Protein AF-A0A935WI05-F1 (afdb_monomer_lite)

Sequence (159 aa):
MKTEGPSHAEMAPAPEIGWYLLGGMGLVFALVAGADLALTWYPAGFGNREWEFGTVSAVFDGLPLFAMGLALSFGAAVARGKIGLLKFWSIVLVLVAVVLLGLLGLYARTIPVALASTTDALVKVGLQKAIAKALLQGVGYTAAFLWTGILGWKHAKSA

Structure (mmCIF, N/CA/C/O backbone):
data_AF-A0A935WI05-F1
#
_entry.id   AF-A0A935WI05-F1
#
loop_
_atom_site.group_PDB
_atom_site.id
_atom_site.type_symbol
_atom_site.label_atom_id
_atom_site.label_alt_id
_atom_site.label_comp_id
_atom_site.label_asym_id
_atom_site.label_entity_id
_atom_site.label_seq_id
_atom_site.pdbx_PDB_ins_code
_atom_site.Cartn_x
_atom_site.Cartn_y
_atom_site.Cartn_z
_atom_site.occupancy
_atom_site.B_iso_or_equiv
_atom_site.auth_seq_id
_atom_site.auth_comp_id
_atom_site.auth_asym_id
_atom_site.auth_atom_id
_atom_site.pdbx_PDB_model_num
ATOM 1 N N . MET A 1 1 ? -62.194 17.386 4.725 1.00 49.22 1 MET A N 1
ATOM 2 C CA . MET A 1 1 ? -61.478 16.398 5.558 1.00 49.22 1 MET A CA 1
ATOM 3 C C . MET A 1 1 ? -60.263 15.947 4.752 1.00 49.22 1 MET A C 1
ATOM 5 O O . MET A 1 1 ? -60.442 15.241 3.771 1.00 49.22 1 MET A O 1
ATOM 9 N N . LYS A 1 2 ? -59.068 16.489 5.026 1.00 51.56 2 LYS A N 1
ATOM 10 C CA . LYS A 1 2 ? -57.831 16.073 4.342 1.00 51.56 2 LYS A CA 1
ATOM 11 C C . LYS A 1 2 ? -57.310 14.840 5.075 1.00 51.56 2 LYS A C 1
ATOM 13 O O . LYS A 1 2 ? -56.957 14.942 6.241 1.00 51.56 2 LYS A O 1
ATOM 18 N N . THR A 1 3 ? -57.335 13.692 4.414 1.00 57.59 3 THR A N 1
ATOM 19 C CA . THR A 1 3 ? -56.689 12.468 4.886 1.00 57.59 3 THR A CA 1
ATOM 20 C C . THR A 1 3 ? -55.187 12.642 4.707 1.00 57.59 3 THR A C 1
ATOM 22 O O . THR A 1 3 ? -54.709 12.725 3.574 1.00 57.59 3 THR A O 1
ATOM 25 N N . GLU A 1 4 ? -54.460 12.770 5.812 1.00 58.28 4 GLU A N 1
ATOM 26 C CA . GLU A 1 4 ? -53.001 12.704 5.815 1.00 58.28 4 GLU A CA 1
ATOM 27 C C . GLU A 1 4 ? -52.588 11.346 5.229 1.00 58.28 4 GLU A C 1
ATOM 29 O O . GLU A 1 4 ? -53.033 10.295 5.693 1.00 58.28 4 GLU A O 1
ATOM 34 N N . GLY A 1 5 ? -51.833 11.373 4.126 1.00 66.06 5 GLY A N 1
ATOM 35 C CA . GLY A 1 5 ? -51.285 10.169 3.500 1.00 66.06 5 GLY A CA 1
ATOM 36 C C . GLY A 1 5 ? -50.334 9.438 4.453 1.00 66.06 5 GLY A C 1
ATOM 37 O O . GLY A 1 5 ? -49.931 10.018 5.462 1.00 66.06 5 GLY A O 1
ATOM 38 N N . PRO A 1 6 ? -49.974 8.175 4.162 1.00 58.50 6 PRO A N 1
ATOM 39 C CA . PRO A 1 6 ? -49.178 7.355 5.067 1.00 58.50 6 PRO A CA 1
ATOM 40 C C . PRO A 1 6 ? -47.892 8.090 5.444 1.00 58.50 6 PRO A C 1
ATOM 42 O O . PRO A 1 6 ? -47.02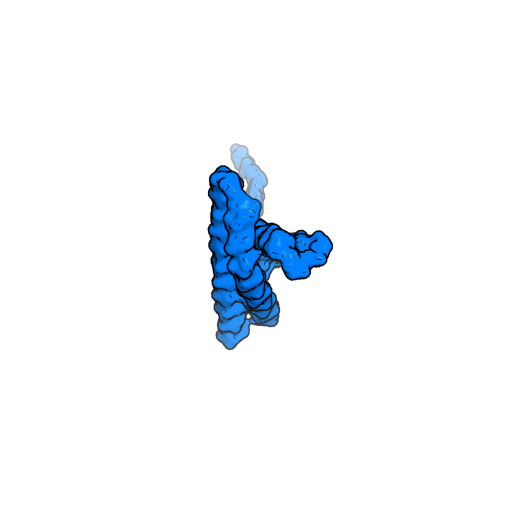5 8.322 4.604 1.00 58.50 6 PRO A O 1
ATOM 45 N N . SER A 1 7 ? -47.811 8.481 6.717 1.00 63.66 7 SER A N 1
ATOM 46 C CA . SER A 1 7 ? -46.607 9.012 7.340 1.00 63.66 7 SER A CA 1
ATOM 47 C C . SER A 1 7 ? -45.498 7.989 7.115 1.00 63.66 7 SER A C 1
ATOM 49 O O . SER A 1 7 ? -45.544 6.884 7.659 1.00 63.66 7 SER A O 1
ATOM 51 N N . HIS A 1 8 ? -44.545 8.308 6.238 1.00 66.19 8 HIS A N 1
ATOM 52 C CA . HIS A 1 8 ? -43.323 7.528 6.125 1.00 66.19 8 HIS A CA 1
ATOM 53 C C . HIS A 1 8 ? -42.614 7.661 7.469 1.00 66.19 8 HIS A C 1
ATOM 55 O O . HIS A 1 8 ? -42.006 8.692 7.739 1.00 66.19 8 HIS A O 1
ATOM 61 N N . ALA A 1 9 ? -42.761 6.654 8.332 1.00 70.44 9 ALA A N 1
ATOM 62 C CA . ALA A 1 9 ? -42.085 6.615 9.616 1.00 70.44 9 ALA A CA 1
ATOM 63 C C . ALA A 1 9 ? -40.586 6.826 9.372 1.00 70.44 9 ALA A C 1
ATOM 65 O O . ALA A 1 9 ? -39.941 6.005 8.714 1.00 70.44 9 ALA A O 1
ATOM 66 N N . GLU A 1 10 ? -40.053 7.953 9.844 1.00 75.19 10 GLU A N 1
ATOM 67 C CA . GLU A 1 10 ? -38.631 8.253 9.732 1.00 75.19 10 G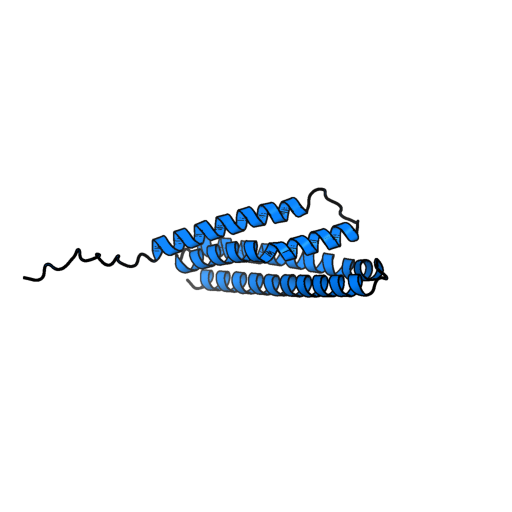LU A CA 1
ATOM 68 C C . GLU A 1 10 ? -37.845 7.151 10.449 1.00 75.19 10 GLU A C 1
ATOM 70 O O . GLU A 1 10 ? -38.039 6.882 11.637 1.00 75.19 10 GLU A O 1
ATOM 75 N N . MET A 1 11 ? -36.982 6.459 9.703 1.00 79.75 11 MET A N 1
ATOM 76 C CA . MET A 1 11 ? -36.136 5.409 10.254 1.00 79.75 11 MET A CA 1
ATOM 77 C C . MET A 1 11 ? -35.081 6.046 11.162 1.00 79.75 11 MET A C 1
ATOM 79 O O . MET A 1 11 ? -34.329 6.919 10.730 1.00 79.75 11 MET A O 1
ATOM 83 N N . ALA A 1 12 ? -35.003 5.588 12.413 1.00 85.25 12 ALA A N 1
ATOM 84 C CA . ALA A 1 12 ? -33.970 6.039 13.336 1.00 85.25 12 ALA A CA 1
ATOM 85 C C . ALA A 1 12 ? -32.564 5.695 12.793 1.00 85.25 12 ALA A C 1
ATOM 87 O O . ALA A 1 12 ? -32.371 4.609 12.235 1.00 85.25 12 ALA A O 1
ATOM 88 N N . PRO A 1 13 ? -31.566 6.583 12.958 1.00 87.06 13 PRO A N 1
ATOM 89 C CA . PRO A 1 13 ? -30.205 6.316 12.513 1.00 87.06 13 PRO A CA 1
ATOM 90 C C . PRO A 1 13 ? -29.620 5.097 13.241 1.00 87.06 13 PRO A C 1
ATOM 92 O O . PRO A 1 13 ? -29.680 5.007 14.465 1.00 87.06 13 PRO A O 1
ATOM 95 N N . ALA A 1 14 ? -29.016 4.182 12.480 1.00 88.56 14 ALA A N 1
ATOM 96 C CA . ALA A 1 14 ? -28.359 2.976 12.987 1.00 88.56 14 ALA A CA 1
ATOM 97 C C . ALA A 1 14 ? -26.866 2.973 12.588 1.00 88.56 14 ALA A C 1
ATOM 99 O O . ALA A 1 14 ? -26.470 2.281 11.645 1.00 88.56 14 ALA A O 1
ATOM 100 N N . PRO A 1 15 ? -26.012 3.778 13.243 1.00 90.38 15 PRO A N 1
ATOM 101 C CA . PRO A 1 15 ? -24.609 3.915 12.847 1.00 90.38 15 PRO A CA 1
ATOM 102 C C . PRO A 1 15 ? -23.839 2.587 12.913 1.00 90.38 15 PRO A C 1
ATOM 104 O O . PRO A 1 15 ? -22.980 2.317 12.076 1.00 90.38 15 PRO A O 1
ATOM 107 N N . GLU A 1 16 ? -24.193 1.709 13.844 1.00 90.56 16 GLU A N 1
ATOM 108 C CA . GLU A 1 16 ? -23.562 0.415 14.084 1.00 90.56 16 GLU A CA 1
ATOM 109 C C . GLU A 1 16 ? -23.675 -0.468 12.849 1.00 90.56 16 GLU A C 1
ATOM 111 O O . GLU A 1 16 ? -22.656 -0.967 12.363 1.00 90.56 16 GLU A O 1
ATOM 116 N N . ILE A 1 17 ? -24.890 -0.631 12.310 1.00 93.25 17 ILE A N 1
ATOM 117 C CA . ILE A 1 17 ? -25.097 -1.447 11.110 1.00 93.25 17 ILE A CA 1
ATOM 118 C C . ILE A 1 17 ? -24.398 -0.818 9.903 1.00 93.25 17 ILE A C 1
ATOM 120 O O . ILE A 1 17 ? -23.785 -1.540 9.119 1.00 93.25 17 ILE A O 1
ATOM 124 N N . GLY A 1 18 ? -24.378 0.517 9.815 1.00 94.44 18 GLY A N 1
ATOM 125 C CA . GLY A 1 18 ? -23.620 1.245 8.797 1.00 94.44 18 GLY A CA 1
ATOM 126 C C . GLY A 1 18 ? -22.133 0.882 8.804 1.00 94.44 18 GLY A C 1
ATOM 127 O O . GLY A 1 18 ? -21.581 0.518 7.765 1.00 94.44 18 GLY A O 1
ATOM 128 N N . TRP A 1 19 ? -21.486 0.880 9.973 1.00 95.31 19 TRP A N 1
ATOM 129 C CA . TRP A 1 19 ? -20.072 0.506 10.086 1.00 95.31 19 TRP A CA 1
ATOM 130 C C . TRP A 1 19 ? -19.813 -0.969 9.779 1.00 95.31 19 TRP A C 1
ATOM 132 O O . TRP A 1 19 ? -18.780 -1.294 9.192 1.00 95.31 19 TRP A O 1
ATOM 142 N N . TYR A 1 20 ? -20.733 -1.873 10.128 1.00 95.12 20 TYR A N 1
ATOM 143 C CA . TYR A 1 20 ? -20.623 -3.281 9.727 1.00 95.12 20 TYR A CA 1
ATOM 144 C C . TYR A 1 20 ? -20.685 -3.451 8.209 1.00 95.12 20 TYR A C 1
ATOM 146 O O . TYR A 1 20 ? -19.854 -4.169 7.650 1.00 95.12 20 TYR A O 1
ATOM 154 N N . LEU A 1 21 ? -21.627 -2.775 7.550 1.00 96.56 21 LEU A N 1
ATOM 155 C CA . LEU A 1 21 ? -21.791 -2.831 6.099 1.00 96.56 21 LEU A CA 1
ATOM 156 C C . LEU A 1 21 ? -20.573 -2.244 5.380 1.00 96.56 21 LEU A C 1
ATOM 158 O O . LEU A 1 21 ? -20.020 -2.894 4.495 1.00 96.56 21 LEU A O 1
ATOM 162 N N . LEU A 1 22 ? -20.099 -1.069 5.805 1.00 96.50 22 LEU A N 1
ATOM 163 C CA . LEU A 1 22 ? -18.899 -0.445 5.240 1.00 96.50 22 LEU A CA 1
ATOM 164 C C . LEU A 1 22 ? -17.656 -1.313 5.449 1.00 96.50 22 LEU A C 1
ATOM 166 O O . LEU A 1 22 ? -16.883 -1.517 4.515 1.00 96.50 22 LEU A O 1
ATOM 170 N N . GLY A 1 23 ? -17.482 -1.869 6.650 1.00 96.81 23 GLY A N 1
ATOM 171 C CA . GLY A 1 23 ? -16.352 -2.741 6.950 1.00 96.81 23 GLY A CA 1
ATOM 172 C C . GLY A 1 23 ? -16.366 -4.037 6.139 1.00 96.81 23 GLY A C 1
ATOM 173 O O . GLY A 1 23 ? -15.312 -4.462 5.661 1.00 96.81 23 GLY A O 1
ATOM 174 N N . GLY A 1 24 ? -17.550 -4.635 5.961 1.00 97.44 24 GLY A N 1
ATOM 175 C CA . GLY A 1 24 ? -17.759 -5.841 5.160 1.00 97.44 24 GLY A CA 1
ATOM 176 C C . GLY A 1 24 ? -17.530 -5.607 3.668 1.00 97.44 24 GLY A C 1
ATOM 177 O O . GLY A 1 24 ? -16.768 -6.347 3.051 1.00 97.44 24 GLY A O 1
ATOM 178 N N . MET A 1 25 ? -18.108 -4.544 3.101 1.00 98.06 25 MET A N 1
ATOM 179 C CA . MET A 1 25 ? -17.874 -4.165 1.702 1.00 98.06 25 MET A CA 1
ATOM 180 C C . MET A 1 25 ? -16.408 -3.816 1.447 1.00 98.06 25 MET A C 1
ATOM 182 O O . MET A 1 25 ? -15.832 -4.264 0.457 1.00 98.06 25 MET A O 1
ATOM 186 N N . GLY A 1 26 ? -15.782 -3.085 2.375 1.00 98.00 26 GLY A N 1
ATOM 187 C CA . GLY A 1 26 ? -14.351 -2.802 2.328 1.00 98.00 26 GLY A CA 1
ATOM 188 C C . GLY A 1 26 ? -13.512 -4.077 2.271 1.00 98.00 26 GLY A C 1
ATOM 189 O O . GLY A 1 26 ? -12.608 -4.192 1.444 1.00 98.00 26 GLY A O 1
ATOM 190 N N . LEU A 1 27 ? -13.872 -5.081 3.074 1.00 98.00 27 LEU A N 1
ATOM 191 C CA . LEU A 1 27 ? -13.152 -6.348 3.113 1.00 98.00 27 LEU A CA 1
ATOM 192 C C . LEU A 1 27 ? -13.304 -7.107 1.793 1.00 98.00 27 LEU A C 1
ATOM 194 O O . LEU A 1 27 ? -12.319 -7.631 1.284 1.00 98.00 27 LEU A O 1
ATOM 198 N N . VAL A 1 28 ? -14.505 -7.127 1.207 1.00 98.44 28 VAL A N 1
ATOM 199 C CA . VAL A 1 28 ? -14.737 -7.740 -0.110 1.00 98.44 28 VAL A CA 1
ATOM 200 C C . VAL A 1 28 ? -13.884 -7.062 -1.182 1.00 98.44 28 VAL A C 1
ATOM 202 O O . VAL A 1 28 ? -13.198 -7.755 -1.930 1.00 98.44 28 VAL A O 1
ATOM 205 N N . PHE A 1 29 ? -13.856 -5.726 -1.231 1.00 98.31 29 PHE A N 1
ATOM 206 C CA . PHE A 1 29 ? -13.020 -4.995 -2.190 1.00 98.31 29 PHE A CA 1
ATOM 207 C C . PHE A 1 29 ? -11.532 -5.281 -1.994 1.00 98.31 29 PHE A C 1
ATOM 209 O O . PHE A 1 29 ? -10.828 -5.526 -2.972 1.00 98.31 29 PHE A O 1
ATOM 216 N N . ALA A 1 30 ? -11.061 -5.311 -0.746 1.00 98.19 30 ALA A N 1
ATOM 217 C CA . ALA A 1 30 ? -9.673 -5.634 -0.440 1.00 98.19 30 ALA A CA 1
ATOM 218 C C . ALA A 1 30 ? -9.318 -7.075 -0.841 1.00 98.19 30 ALA A C 1
ATOM 220 O O . ALA A 1 30 ? -8.250 -7.306 -1.394 1.00 98.19 30 ALA A O 1
ATOM 221 N N . LEU A 1 31 ? -10.201 -8.048 -0.605 1.00 98.25 31 LEU A N 1
ATOM 222 C CA . LEU A 1 31 ? -9.947 -9.447 -0.953 1.00 98.25 31 LEU A CA 1
ATOM 223 C C . LEU A 1 31 ? -9.969 -9.682 -2.465 1.00 98.25 31 LEU A C 1
ATOM 225 O O . LEU A 1 31 ? -9.066 -10.332 -2.983 1.00 98.25 31 LEU A O 1
ATOM 229 N N . VAL A 1 32 ? -10.961 -9.139 -3.175 1.00 98.31 32 VAL A N 1
ATOM 230 C CA . VAL A 1 32 ? -11.075 -9.294 -4.635 1.00 98.31 32 VAL A CA 1
ATOM 231 C C . VAL A 1 32 ? -9.908 -8.607 -5.337 1.00 98.31 32 VAL A C 1
ATOM 233 O O . VAL A 1 32 ? -9.225 -9.239 -6.138 1.00 98.31 32 VAL A O 1
ATOM 236 N N . ALA A 1 33 ? -9.625 -7.347 -4.993 1.00 97.94 33 ALA A N 1
ATOM 237 C CA . ALA A 1 33 ? -8.487 -6.638 -5.567 1.00 97.94 33 ALA A CA 1
ATOM 238 C C . ALA A 1 33 ? -7.158 -7.274 -5.140 1.00 97.94 33 ALA A C 1
ATOM 240 O O . ALA A 1 33 ? -6.245 -7.379 -5.943 1.00 97.94 33 ALA A O 1
ATOM 241 N N . GLY A 1 34 ? -7.043 -7.751 -3.898 1.00 97.75 34 GLY A N 1
ATOM 242 C CA . GLY A 1 34 ? -5.849 -8.448 -3.422 1.00 97.75 34 GLY A CA 1
ATOM 243 C C . GLY A 1 34 ? -5.582 -9.754 -4.174 1.00 97.75 34 GLY A C 1
ATOM 244 O O . GLY A 1 34 ? -4.430 -10.049 -4.482 1.00 97.75 34 GLY A O 1
ATOM 245 N N . ALA A 1 35 ? -6.629 -10.513 -4.508 1.00 98.00 35 ALA A N 1
ATOM 246 C CA . ALA A 1 35 ? -6.514 -11.715 -5.328 1.00 98.00 35 ALA A CA 1
ATOM 247 C C . ALA A 1 35 ? -6.063 -11.381 -6.756 1.00 98.00 35 ALA A C 1
ATOM 249 O O . ALA A 1 35 ? -5.143 -12.020 -7.255 1.00 98.00 35 ALA A O 1
ATOM 250 N N . ASP A 1 36 ? -6.650 -10.356 -7.376 1.00 97.06 36 ASP A N 1
ATOM 251 C CA . ASP A 1 36 ? -6.238 -9.872 -8.700 1.00 97.06 36 ASP A CA 1
ATOM 252 C C . ASP A 1 36 ? -4.764 -9.431 -8.701 1.00 97.06 36 ASP A C 1
ATOM 254 O O . ASP A 1 36 ? -3.956 -9.921 -9.487 1.00 97.06 36 ASP A O 1
ATOM 258 N N . LEU A 1 37 ? -4.369 -8.624 -7.710 1.00 97.00 37 LEU A N 1
ATOM 259 C CA . LEU A 1 37 ? -2.984 -8.196 -7.513 1.00 97.00 37 LEU A CA 1
ATOM 260 C C . LEU A 1 37 ? -2.023 -9.371 -7.313 1.00 97.00 37 LEU A C 1
ATOM 262 O O . LEU A 1 37 ? -0.896 -9.309 -7.797 1.00 97.00 37 LEU A O 1
ATOM 266 N N . ALA A 1 38 ? -2.436 -10.422 -6.600 1.00 95.94 38 ALA A N 1
ATOM 267 C CA . ALA A 1 38 ? -1.629 -11.624 -6.411 1.00 95.94 38 ALA A CA 1
ATOM 268 C C . ALA A 1 38 ? -1.495 -12.431 -7.7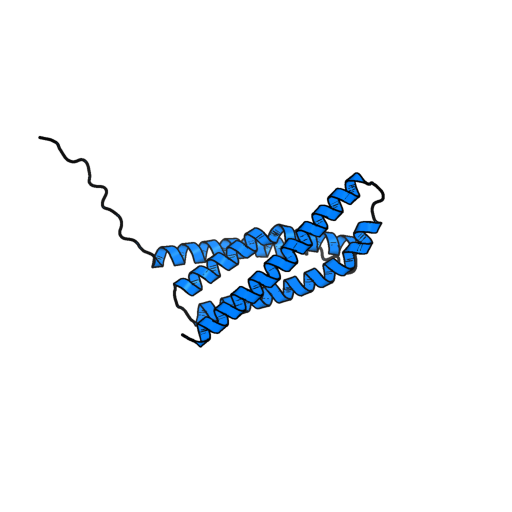12 1.00 95.94 38 ALA A C 1
ATOM 270 O O . ALA A 1 38 ? -0.413 -12.938 -8.008 1.00 95.94 38 ALA A O 1
ATOM 271 N N . LEU A 1 39 ? -2.565 -12.517 -8.505 1.00 96.69 39 LEU A N 1
ATOM 272 C CA . LEU A 1 39 ? -2.573 -13.219 -9.788 1.00 96.69 39 LEU A CA 1
ATOM 273 C C . LEU A 1 39 ? -1.706 -12.527 -10.845 1.00 96.69 39 LEU A C 1
ATOM 275 O O . LEU A 1 39 ? -1.131 -13.221 -11.680 1.00 96.69 39 LEU A O 1
ATOM 279 N N . THR A 1 40 ? -1.511 -11.209 -10.759 1.00 95.56 40 THR A N 1
ATOM 280 C CA . THR A 1 40 ? -0.576 -10.458 -11.621 1.00 95.56 40 THR A CA 1
ATOM 281 C C . THR A 1 40 ? 0.861 -10.994 -11.565 1.00 95.56 40 THR A C 1
ATOM 283 O O . THR A 1 40 ? 1.627 -10.817 -12.507 1.00 95.56 40 THR A O 1
ATOM 286 N N . TRP A 1 41 ? 1.240 -11.696 -10.493 1.00 94.50 41 TRP A N 1
ATOM 287 C CA . TRP A 1 41 ? 2.569 -12.301 -10.352 1.00 94.50 41 TRP A CA 1
ATOM 288 C C . TRP A 1 41 ? 2.716 -13.652 -11.065 1.00 94.50 41 TRP A C 1
ATOM 290 O O . TRP A 1 41 ? 3.803 -14.233 -11.033 1.00 94.50 41 TRP A O 1
ATOM 300 N N . TYR A 1 42 ? 1.655 -14.176 -11.686 1.00 94.31 42 TYR A N 1
ATOM 301 C CA . TYR A 1 42 ? 1.664 -15.459 -12.384 1.00 94.31 42 TYR A CA 1
ATOM 302 C C . TYR A 1 42 ? 1.557 -15.286 -13.915 1.00 94.31 42 TYR A C 1
ATOM 304 O O . TYR A 1 42 ? 0.635 -14.621 -14.384 1.00 94.31 42 TYR A O 1
ATOM 312 N N . PRO A 1 43 ? 2.426 -15.936 -14.720 1.00 93.00 43 PRO A N 1
ATOM 313 C CA . PRO A 1 43 ? 3.587 -16.728 -14.310 1.00 93.00 43 PRO A CA 1
ATOM 314 C C . PRO A 1 43 ? 4.728 -15.840 -13.789 1.00 93.00 43 PRO A C 1
ATOM 316 O O . PRO A 1 43 ? 4.961 -14.743 -14.296 1.00 93.00 43 PRO A O 1
ATOM 319 N N . ALA A 1 44 ? 5.459 -16.336 -12.787 1.00 93.31 44 ALA A N 1
ATOM 320 C CA . ALA A 1 44 ? 6.562 -15.597 -12.182 1.00 93.31 44 ALA A CA 1
ATOM 321 C C . ALA A 1 44 ? 7.745 -15.473 -13.157 1.00 93.31 44 ALA A C 1
ATOM 323 O O . ALA A 1 44 ? 8.237 -16.477 -13.672 1.00 93.31 44 ALA A O 1
ATOM 324 N N . GLY A 1 45 ? 8.218 -14.245 -13.376 1.00 91.62 45 GLY A N 1
ATOM 325 C CA . GLY A 1 45 ? 9.278 -13.903 -14.331 1.00 91.62 45 GLY A CA 1
ATOM 326 C C . GLY A 1 45 ? 10.421 -13.095 -13.713 1.00 91.62 45 GLY A C 1
ATOM 327 O O . GLY A 1 45 ? 11.008 -12.246 -14.382 1.00 91.62 45 GLY A O 1
ATOM 328 N N . PHE A 1 46 ? 10.721 -13.322 -12.431 1.00 90.25 46 PHE A N 1
ATOM 329 C CA . PHE A 1 46 ? 11.775 -12.607 -11.704 1.00 90.25 46 PHE A CA 1
ATOM 330 C C . PHE A 1 46 ? 13.123 -12.644 -12.440 1.00 90.25 46 PHE A C 1
ATOM 332 O O . PHE A 1 46 ? 13.525 -13.679 -12.974 1.00 90.25 46 PHE A O 1
ATOM 339 N N . GLY A 1 47 ? 13.836 -11.515 -12.453 1.00 87.94 47 GLY A N 1
ATOM 340 C CA . GLY A 1 47 ? 15.089 -11.343 -13.190 1.00 87.94 47 GLY A CA 1
ATOM 341 C C . GLY A 1 47 ? 14.903 -10.871 -14.636 1.00 87.94 47 GLY A C 1
ATOM 342 O O . GLY A 1 47 ? 15.836 -10.299 -15.207 1.00 87.94 47 GLY A O 1
ATOM 343 N N . ASN A 1 48 ? 13.711 -11.028 -15.223 1.00 92.38 48 ASN A N 1
ATOM 344 C CA . ASN A 1 48 ? 13.361 -10.353 -16.469 1.00 92.38 48 ASN A CA 1
ATOM 345 C C . ASN A 1 48 ? 12.851 -8.939 -16.155 1.00 92.38 48 ASN A C 1
ATOM 347 O O . ASN A 1 48 ? 11.763 -8.756 -15.613 1.00 92.38 48 ASN A O 1
ATOM 351 N N . ARG A 1 49 ? 13.633 -7.927 -16.543 1.00 90.12 49 ARG A N 1
ATOM 352 C CA . ARG A 1 49 ? 13.338 -6.516 -16.251 1.00 90.12 49 ARG A CA 1
ATOM 353 C C . ARG A 1 49 ? 12.055 -6.008 -16.907 1.00 90.12 49 ARG A C 1
ATOM 355 O O . ARG A 1 49 ? 11.414 -5.124 -16.348 1.00 90.12 49 ARG A O 1
ATOM 362 N N . GLU A 1 50 ? 11.685 -6.540 -18.070 1.00 90.06 50 GLU A N 1
ATOM 363 C CA . GLU A 1 50 ? 10.439 -6.171 -18.754 1.00 90.06 50 GLU A CA 1
ATOM 364 C C . GLU A 1 50 ? 9.230 -6.718 -17.996 1.00 90.06 50 GLU A C 1
ATOM 366 O O . GLU A 1 50 ? 8.263 -5.993 -17.757 1.00 90.06 50 GLU A O 1
ATOM 371 N N . TRP A 1 51 ? 9.325 -7.974 -17.548 1.00 93.94 51 TRP A N 1
ATOM 372 C CA . TRP A 1 51 ? 8.303 -8.594 -16.709 1.00 93.94 51 TRP A CA 1
ATOM 373 C C . TRP A 1 51 ? 8.168 -7.865 -15.371 1.00 93.94 51 TRP A C 1
ATOM 375 O O . TRP A 1 51 ? 7.059 -7.536 -14.959 1.00 93.94 51 TRP A O 1
ATOM 385 N N . GLU A 1 52 ? 9.288 -7.560 -14.715 1.00 94.31 52 GLU A N 1
ATOM 386 C CA . GLU A 1 52 ? 9.325 -6.832 -13.445 1.00 94.31 52 GLU A CA 1
ATOM 387 C C . GLU A 1 52 ? 8.685 -5.442 -13.561 1.00 94.31 52 GLU A C 1
ATOM 389 O O . GLU A 1 52 ? 7.863 -5.066 -12.723 1.00 94.31 52 GLU A O 1
ATOM 394 N N . PHE A 1 53 ? 9.017 -4.702 -14.624 1.00 93.69 53 PHE A N 1
ATOM 395 C CA . PHE A 1 53 ? 8.421 -3.400 -14.906 1.00 93.69 53 PHE A CA 1
ATOM 396 C C . PHE A 1 53 ? 6.904 -3.513 -15.090 1.00 93.69 53 PHE A C 1
ATOM 398 O O . PHE A 1 53 ? 6.152 -2.855 -14.373 1.00 93.69 53 PHE A O 1
ATOM 405 N N . GLY A 1 54 ? 6.452 -4.379 -16.004 1.00 93.56 54 GLY A N 1
ATOM 406 C CA . GLY A 1 54 ? 5.030 -4.537 -16.317 1.00 93.56 54 GLY A CA 1
ATOM 407 C C . GLY A 1 54 ? 4.205 -5.018 -15.123 1.00 93.56 54 GLY A C 1
ATOM 408 O O . GLY A 1 54 ? 3.147 -4.459 -14.841 1.00 93.56 54 GLY A O 1
ATOM 409 N N . THR A 1 55 ? 4.723 -5.996 -14.377 1.00 96.00 55 THR A N 1
ATOM 410 C CA . THR A 1 55 ? 4.070 -6.554 -13.182 1.00 96.00 55 THR A CA 1
ATOM 411 C C . THR A 1 55 ? 3.892 -5.482 -12.114 1.00 96.00 55 THR A C 1
ATOM 413 O O . THR A 1 55 ? 2.798 -5.312 -11.580 1.00 96.00 55 THR A O 1
ATOM 416 N N . VAL A 1 56 ? 4.939 -4.705 -11.818 1.00 95.88 56 VAL A N 1
ATOM 417 C CA . VAL A 1 56 ? 4.845 -3.670 -10.782 1.00 95.88 56 VAL A CA 1
ATOM 418 C C . VAL A 1 56 ? 3.995 -2.477 -11.230 1.00 95.88 56 VAL A C 1
ATOM 420 O O . VAL A 1 56 ? 3.233 -1.954 -10.415 1.00 95.88 56 VAL A O 1
ATOM 423 N N . SER A 1 57 ? 4.035 -2.082 -12.509 1.00 95.19 57 SER A N 1
ATOM 424 C CA . SER A 1 57 ? 3.083 -1.098 -13.051 1.00 95.19 57 SER A CA 1
ATOM 425 C C . SER A 1 57 ? 1.635 -1.558 -12.864 1.00 95.19 57 SER A C 1
ATOM 427 O O . SER A 1 57 ? 0.825 -0.800 -12.333 1.00 95.19 57 SER A O 1
ATOM 429 N N . ALA A 1 58 ? 1.326 -2.809 -13.221 1.00 96.19 58 ALA A N 1
ATOM 430 C CA . ALA A 1 58 ? -0.012 -3.377 -13.069 1.00 96.19 58 ALA A CA 1
ATOM 431 C C . ALA A 1 58 ? -0.453 -3.441 -11.596 1.00 96.19 58 ALA A C 1
ATOM 433 O O . ALA A 1 58 ? -1.601 -3.126 -11.279 1.00 96.19 58 ALA A O 1
ATOM 434 N N . VAL A 1 59 ? 0.465 -3.758 -10.674 1.00 97.31 59 VAL A N 1
ATOM 435 C CA . VAL A 1 59 ? 0.175 -3.707 -9.234 1.00 97.31 59 VAL 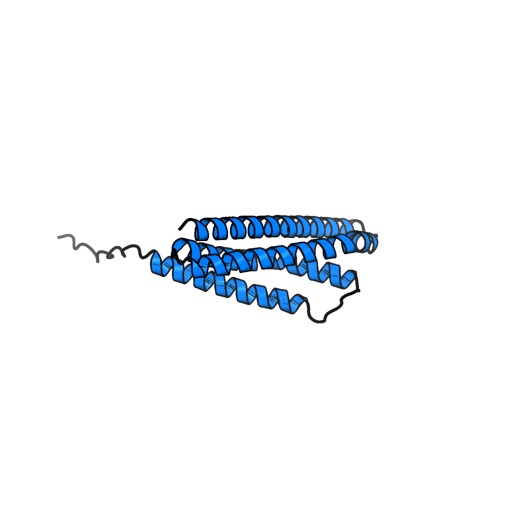A CA 1
ATOM 436 C C . VAL A 1 59 ? -0.214 -2.294 -8.796 1.00 97.31 59 VAL A C 1
ATOM 438 O O . VAL A 1 59 ? -1.221 -2.124 -8.106 1.00 97.31 59 VAL A O 1
ATOM 441 N N . PHE A 1 60 ? 0.540 -1.269 -9.203 1.00 97.00 60 PHE A N 1
ATOM 442 C CA . PHE A 1 60 ? 0.219 0.119 -8.856 1.00 97.00 60 PHE A CA 1
ATOM 443 C C . PHE A 1 60 ? -1.087 0.607 -9.494 1.00 97.00 60 PHE A C 1
ATOM 445 O O . PHE A 1 60 ? -1.829 1.358 -8.854 1.00 97.00 60 PHE A O 1
ATOM 452 N N . ASP A 1 61 ? -1.418 0.130 -10.691 1.00 96.19 61 ASP A N 1
ATOM 453 C CA . ASP A 1 61 ? -2.694 0.422 -11.344 1.00 96.19 61 ASP A CA 1
ATOM 454 C C . ASP A 1 61 ? -3.895 -0.204 -10.615 1.00 96.19 61 ASP A C 1
ATOM 456 O O . ASP A 1 61 ? -4.952 0.428 -10.545 1.00 96.19 61 ASP A O 1
ATOM 460 N N . GLY A 1 62 ? -3.730 -1.391 -10.019 1.00 95.69 62 GLY A N 1
ATOM 461 C CA . GLY A 1 62 ? -4.764 -2.074 -9.228 1.00 95.69 62 GLY A CA 1
ATOM 462 C C . GLY A 1 62 ? -4.922 -1.563 -7.787 1.00 95.69 62 GLY A C 1
ATOM 463 O O . GLY A 1 62 ? -5.920 -1.861 -7.122 1.00 95.69 62 GLY A O 1
ATOM 464 N N . LEU A 1 63 ? -3.980 -0.752 -7.287 1.00 96.31 63 LEU A N 1
ATOM 465 C CA . LEU A 1 63 ? -4.005 -0.255 -5.906 1.00 96.31 63 LEU A CA 1
ATOM 466 C C . LEU A 1 63 ? -5.252 0.535 -5.492 1.00 96.31 63 LEU A C 1
ATOM 468 O O . LEU A 1 63 ? -5.644 0.375 -4.338 1.00 96.31 63 LEU A O 1
ATOM 472 N N . PRO A 1 64 ? -5.884 1.389 -6.321 1.00 97.88 64 PRO A N 1
ATOM 473 C CA . PRO A 1 64 ? -6.974 2.239 -5.848 1.00 97.88 64 PRO A CA 1
ATOM 474 C C . PRO A 1 64 ? -8.139 1.468 -5.220 1.00 97.88 64 PRO A C 1
ATOM 476 O O . PRO A 1 64 ? -8.625 1.859 -4.157 1.00 97.88 64 PRO A O 1
ATOM 479 N N . LEU A 1 65 ? -8.556 0.353 -5.830 1.00 97.75 65 LEU A N 1
ATOM 480 C CA . LEU A 1 65 ? -9.645 -0.472 -5.301 1.00 97.75 65 LEU A CA 1
ATOM 481 C C . LEU A 1 65 ? -9.221 -1.205 -4.025 1.00 97.75 65 LEU A C 1
ATOM 483 O O . LEU A 1 65 ? -9.958 -1.208 -3.038 1.00 97.75 65 LEU A O 1
ATOM 487 N N . PHE A 1 66 ? -8.010 -1.767 -4.020 1.00 98.31 66 PHE A N 1
ATOM 488 C CA . PHE A 1 66 ? -7.447 -2.432 -2.848 1.00 98.31 66 PHE A CA 1
ATOM 489 C C . PHE A 1 66 ? -7.323 -1.470 -1.656 1.00 98.31 66 PHE A C 1
ATOM 491 O O . PHE A 1 66 ? -7.783 -1.768 -0.552 1.00 98.31 66 PHE A O 1
ATOM 498 N N . ALA A 1 67 ? -6.777 -0.276 -1.894 1.00 98.00 67 ALA A N 1
ATOM 499 C CA . ALA A 1 67 ? -6.615 0.777 -0.902 1.00 98.00 67 ALA A CA 1
ATOM 500 C C . ALA A 1 67 ? -7.956 1.265 -0.354 1.00 98.00 67 ALA A C 1
ATOM 502 O O . ALA A 1 67 ? -8.083 1.441 0.856 1.00 98.00 67 ALA A O 1
ATOM 503 N N . MET A 1 68 ? -8.960 1.440 -1.219 1.00 98.25 68 MET A N 1
ATOM 504 C CA . MET A 1 68 ? -10.315 1.787 -0.791 1.00 98.25 68 MET A CA 1
ATOM 505 C C . MET A 1 68 ? -10.900 0.704 0.119 1.00 98.25 68 MET A C 1
ATOM 507 O O . MET A 1 68 ? -11.450 1.019 1.173 1.00 98.25 68 MET A O 1
ATOM 511 N N . GLY A 1 69 ? -10.733 -0.569 -0.248 1.00 98.25 69 GLY A N 1
ATOM 512 C CA . GLY A 1 69 ? -11.182 -1.693 0.567 1.00 98.25 69 GLY A CA 1
ATOM 513 C C . GLY A 1 69 ? -10.571 -1.679 1.969 1.00 98.25 69 GLY A C 1
ATOM 514 O O . GLY A 1 69 ? -11.292 -1.676 2.970 1.00 98.25 69 GLY A O 1
ATOM 515 N N . LEU A 1 70 ? -9.242 -1.561 2.043 1.00 98.06 70 LEU A N 1
ATOM 516 C CA . LEU A 1 70 ? -8.518 -1.462 3.311 1.00 98.06 70 LEU A CA 1
ATOM 517 C C . LEU A 1 70 ? -8.932 -0.232 4.128 1.00 98.06 70 LEU A C 1
ATOM 519 O O . LEU A 1 70 ? -9.117 -0.340 5.341 1.00 98.06 70 LEU A O 1
ATOM 523 N N . ALA A 1 71 ? -9.105 0.925 3.484 1.00 97.81 71 ALA A N 1
ATOM 524 C CA . ALA A 1 71 ? -9.499 2.164 4.149 1.00 97.81 71 ALA A CA 1
ATOM 525 C C . 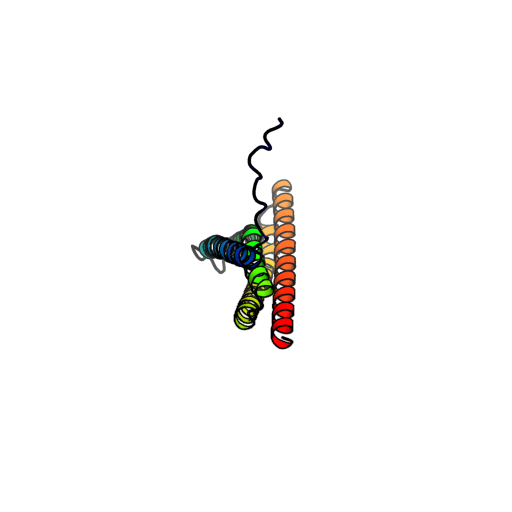ALA A 1 71 ? -10.903 2.065 4.764 1.00 97.81 71 ALA A C 1
ATOM 527 O O . ALA A 1 71 ? -11.092 2.467 5.913 1.00 97.81 71 ALA A O 1
ATOM 528 N N . LEU A 1 72 ? -11.870 1.486 4.045 1.00 97.94 72 LEU A N 1
ATOM 529 C CA . LEU A 1 72 ? -13.229 1.265 4.548 1.00 97.94 72 LEU A CA 1
ATOM 530 C C . LEU A 1 72 ? -13.244 0.273 5.718 1.00 97.94 72 LEU A C 1
ATOM 532 O O . LEU A 1 72 ? -13.877 0.538 6.743 1.00 97.94 72 LEU A O 1
ATOM 536 N N . SER A 1 73 ? -12.507 -0.836 5.610 1.00 97.88 73 SER A N 1
ATOM 537 C CA . SER A 1 73 ? -12.397 -1.817 6.695 1.00 97.88 73 SER A CA 1
ATOM 538 C C . SER A 1 73 ? -11.705 -1.255 7.936 1.00 97.88 73 SER A C 1
ATOM 540 O O . SER A 1 73 ? -12.171 -1.487 9.056 1.00 97.88 73 SER A O 1
ATOM 542 N N . PHE A 1 74 ? -10.634 -0.481 7.756 1.00 97.25 74 PHE A N 1
ATOM 543 C CA . PHE A 1 74 ? -9.951 0.206 8.849 1.00 97.25 74 PHE A CA 1
ATOM 544 C C . PHE A 1 74 ? -10.848 1.275 9.487 1.00 97.25 74 PHE A C 1
ATOM 546 O O . PHE A 1 74 ? -10.994 1.297 10.708 1.00 97.25 74 PHE A O 1
ATOM 553 N N . GLY A 1 75 ? -11.505 2.115 8.683 1.00 96.31 75 GLY A N 1
ATOM 554 C CA . GLY A 1 75 ? -12.426 3.148 9.165 1.00 96.31 75 GLY A CA 1
ATOM 555 C C . GLY A 1 75 ? -13.583 2.562 9.976 1.00 96.31 75 GLY A C 1
ATOM 556 O O . GLY A 1 75 ? -13.880 3.043 11.069 1.00 96.31 75 GLY A O 1
ATOM 557 N N . ALA A 1 76 ? -14.164 1.453 9.512 1.00 96.44 76 ALA A N 1
ATOM 558 C CA . ALA A 1 76 ? -15.168 0.709 10.266 1.00 96.44 76 ALA A CA 1
ATOM 559 C C . ALA A 1 76 ? -14.622 0.143 11.590 1.00 96.44 76 ALA A C 1
ATOM 561 O O . ALA A 1 76 ? -15.335 0.118 12.594 1.00 96.44 76 ALA A O 1
ATOM 562 N N . ALA A 1 77 ? -13.366 -0.313 11.625 1.00 94.94 77 ALA A N 1
ATOM 563 C CA . ALA A 1 77 ? -12.736 -0.789 12.855 1.00 94.94 77 ALA A CA 1
ATOM 564 C C . ALA A 1 77 ? -12.523 0.339 13.875 1.00 94.94 77 ALA A C 1
ATOM 566 O O . ALA A 1 77 ? -12.797 0.132 15.060 1.00 94.94 77 ALA A O 1
ATOM 567 N N . VAL A 1 78 ? -12.091 1.518 13.411 1.00 94.81 78 VAL A N 1
ATOM 568 C CA . VAL A 1 78 ? -11.973 2.735 14.231 1.00 94.81 78 VAL A CA 1
ATOM 569 C C . VAL A 1 78 ? -13.338 3.115 14.802 1.00 94.81 78 VAL A C 1
ATOM 571 O O . VAL A 1 78 ? -13.477 3.233 16.017 1.00 94.81 78 VAL A O 1
ATOM 574 N N . ALA A 1 79 ? -14.361 3.225 13.952 1.00 95.00 79 ALA A N 1
ATOM 575 C CA . ALA A 1 79 ? -15.697 3.650 14.365 1.00 95.00 79 ALA A CA 1
ATOM 576 C C . ALA A 1 79 ? -16.359 2.695 15.373 1.00 95.00 79 ALA A C 1
ATOM 578 O O . ALA A 1 79 ? -17.137 3.117 16.222 1.00 95.00 79 ALA A O 1
ATOM 579 N N . ARG A 1 80 ? -16.025 1.401 15.316 1.00 92.06 80 ARG A N 1
ATOM 580 C CA . ARG A 1 80 ? -16.539 0.384 16.248 1.00 92.06 80 ARG A CA 1
ATOM 581 C C . ARG A 1 80 ? -15.796 0.333 17.587 1.00 92.06 80 ARG A C 1
ATOM 583 O O . ARG A 1 80 ? -16.177 -0.472 18.435 1.00 92.06 80 ARG A O 1
ATOM 590 N N . GLY A 1 81 ? -14.711 1.092 17.763 1.00 90.25 81 GLY A N 1
ATOM 591 C CA . GLY A 1 81 ? -13.959 1.174 19.023 1.00 90.25 81 GLY A CA 1
ATOM 592 C C . GLY A 1 81 ? -13.287 -0.132 19.476 1.00 90.25 81 GLY A C 1
ATOM 593 O O . GLY A 1 81 ? -12.840 -0.244 20.615 1.00 90.25 81 GLY A O 1
ATOM 594 N N . LYS A 1 82 ? -13.201 -1.156 18.615 1.00 89.00 82 LYS A N 1
ATOM 595 C CA . LYS A 1 82 ? -12.618 -2.455 18.986 1.00 89.00 82 LYS A CA 1
ATOM 596 C C . LYS A 1 82 ? -11.097 -2.419 18.849 1.00 89.00 82 LYS A C 1
ATOM 598 O O . LYS A 1 82 ? -10.569 -2.670 17.766 1.00 89.00 82 LYS A O 1
ATOM 603 N N . ILE A 1 83 ? -10.398 -2.203 19.965 1.00 92.00 83 ILE A N 1
ATOM 604 C CA . ILE A 1 83 ? -8.927 -2.079 20.036 1.00 92.00 83 ILE A CA 1
ATOM 605 C C . ILE A 1 83 ? -8.203 -3.232 19.323 1.00 92.00 83 ILE A C 1
ATOM 607 O O . ILE A 1 83 ? -7.267 -2.996 18.562 1.00 92.00 83 ILE A O 1
ATOM 611 N N . GLY A 1 84 ? -8.642 -4.481 19.524 1.00 92.94 84 GLY A N 1
ATOM 612 C CA . GLY A 1 84 ? -8.030 -5.645 18.870 1.00 92.94 84 GLY A CA 1
ATOM 613 C C . GLY A 1 84 ? -8.129 -5.598 17.341 1.00 92.94 84 GLY A C 1
ATOM 614 O O . GLY A 1 84 ? -7.147 -5.855 16.648 1.00 92.94 84 GLY A O 1
ATOM 615 N N . LEU A 1 85 ? -9.290 -5.193 16.817 1.00 94.00 85 LEU A N 1
ATOM 616 C CA . LEU A 1 85 ? -9.519 -5.071 15.377 1.00 94.00 85 LEU A CA 1
ATOM 617 C C . LEU A 1 85 ? -8.728 -3.898 14.784 1.00 94.00 85 LEU A C 1
ATOM 619 O O . LEU A 1 85 ? -8.157 -4.021 13.703 1.00 94.00 85 LEU A O 1
ATOM 623 N N . LEU A 1 86 ? -8.641 -2.783 15.513 1.00 95.38 86 LEU A N 1
ATOM 624 C CA . LEU A 1 86 ? -7.842 -1.631 15.107 1.00 95.38 86 LEU A CA 1
ATOM 625 C C . LEU A 1 86 ? -6.342 -1.963 15.052 1.00 95.38 86 LEU A C 1
ATOM 627 O O . LEU A 1 86 ? -5.669 -1.597 14.088 1.00 95.38 86 LEU A O 1
ATOM 631 N N . LYS A 1 87 ? -5.819 -2.703 16.040 1.00 96.12 87 LYS A N 1
ATOM 632 C CA . LYS A 1 87 ? -4.427 -3.192 16.045 1.00 96.12 87 LYS A CA 1
ATOM 633 C C . LYS A 1 87 ? -4.147 -4.113 14.862 1.00 96.12 87 LYS A C 1
ATOM 635 O O . LYS A 1 87 ? -3.138 -3.922 14.189 1.00 96.12 87 LYS A O 1
ATOM 640 N N . PHE A 1 88 ? -5.046 -5.062 14.589 1.00 96.81 88 PHE A N 1
ATOM 641 C CA . PHE A 1 88 ? -4.935 -5.958 13.437 1.00 96.81 88 PHE A CA 1
ATOM 642 C C . PHE A 1 88 ? -4.809 -5.172 12.128 1.00 96.81 88 PHE A C 1
ATOM 644 O O . PHE A 1 88 ? -3.817 -5.324 11.417 1.00 96.81 88 PHE A O 1
ATOM 651 N N . TRP A 1 89 ? -5.753 -4.270 11.844 1.00 97.06 89 TRP A N 1
ATOM 652 C CA . TRP A 1 89 ? -5.706 -3.499 10.602 1.00 97.06 89 TRP A CA 1
ATOM 653 C C . TRP A 1 89 ? -4.512 -2.548 10.535 1.00 97.06 89 TRP A C 1
ATOM 655 O O . TRP A 1 89 ? -3.933 -2.384 9.468 1.00 97.06 89 TRP A O 1
ATOM 665 N N . SER A 1 90 ? -4.088 -1.975 11.662 1.00 97.25 90 SER A N 1
ATOM 666 C CA . SER A 1 90 ? -2.876 -1.146 11.714 1.00 97.25 90 SER A CA 1
ATOM 667 C C . SER A 1 90 ? -1.632 -1.932 11.288 1.00 97.25 90 SER A C 1
ATOM 669 O O . SER A 1 90 ? -0.822 -1.424 10.515 1.00 97.25 90 SER A O 1
ATOM 671 N N . ILE A 1 91 ? -1.498 -3.184 11.743 1.00 98.00 91 ILE A N 1
ATOM 672 C CA . ILE A 1 91 ? -0.409 -4.080 11.328 1.00 98.00 91 ILE A CA 1
ATOM 673 C C . ILE A 1 91 ? -0.524 -4.396 9.834 1.00 98.00 91 ILE A C 1
ATOM 675 O O . ILE A 1 91 ? 0.469 -4.277 9.120 1.00 98.00 91 ILE A O 1
ATOM 679 N N . VAL A 1 92 ? -1.720 -4.747 9.349 1.00 98.00 92 VAL A N 1
ATOM 680 C CA . VAL A 1 92 ? -1.955 -5.038 7.923 1.00 98.00 92 VAL A CA 1
ATOM 681 C C . VAL A 1 92 ? -1.537 -3.858 7.042 1.00 98.00 92 VAL A C 1
ATOM 683 O O . VAL A 1 92 ? -0.793 -4.058 6.087 1.00 98.00 92 VAL A O 1
ATOM 686 N N . LEU A 1 93 ? -1.940 -2.629 7.382 1.00 98.25 93 LEU A N 1
ATOM 687 C CA . LEU A 1 93 ? -1.580 -1.425 6.624 1.00 98.25 93 LEU A CA 1
ATOM 688 C C . LEU A 1 93 ? -0.061 -1.199 6.585 1.00 98.25 93 LEU A C 1
ATOM 690 O O . LEU A 1 93 ? 0.489 -0.907 5.524 1.00 98.25 93 LEU A O 1
ATOM 694 N N . VAL A 1 94 ? 0.636 -1.387 7.711 1.00 98.25 94 VAL A N 1
ATOM 695 C CA . VAL A 1 94 ? 2.103 -1.267 7.760 1.00 98.25 94 VAL A CA 1
ATOM 696 C C . VAL A 1 94 ? 2.777 -2.350 6.917 1.00 98.25 94 VAL A C 1
ATOM 698 O O . VAL A 1 94 ? 3.705 -2.041 6.171 1.00 98.25 94 VAL A O 1
ATOM 701 N N . LEU A 1 95 ? 2.307 -3.598 6.985 1.00 98.31 95 LEU A N 1
ATOM 702 C CA . LEU A 1 95 ? 2.847 -4.693 6.173 1.00 98.31 95 LEU A CA 1
ATOM 703 C C . LEU A 1 95 ? 2.654 -4.432 4.677 1.00 98.31 95 LEU A C 1
ATOM 705 O O . LEU A 1 95 ? 3.605 -4.571 3.910 1.00 98.31 95 LEU A O 1
ATOM 709 N N . VAL A 1 96 ? 1.461 -3.991 4.269 1.00 98.00 96 VAL A N 1
ATOM 710 C CA . VAL A 1 96 ? 1.190 -3.587 2.882 1.00 98.00 96 VAL A CA 1
ATOM 711 C C . VAL A 1 96 ? 2.148 -2.475 2.462 1.00 98.00 96 VAL A C 1
ATOM 713 O O . VAL A 1 96 ? 2.754 -2.566 1.399 1.00 98.00 96 VAL A O 1
ATOM 716 N N . ALA A 1 97 ? 2.361 -1.461 3.301 1.00 98.19 97 ALA A N 1
ATOM 717 C CA . ALA A 1 97 ? 3.279 -0.379 2.970 1.00 98.19 97 ALA A CA 1
ATOM 718 C C . ALA A 1 97 ? 4.737 -0.845 2.810 1.00 98.19 97 ALA A C 1
ATOM 720 O O . ALA A 1 97 ? 5.431 -0.383 1.907 1.00 98.19 97 ALA A O 1
ATOM 721 N N . VAL A 1 98 ? 5.200 -1.784 3.640 1.00 98.31 98 VAL A N 1
ATOM 722 C CA . VAL A 1 98 ? 6.536 -2.392 3.503 1.00 98.31 98 VAL A CA 1
ATOM 723 C C . VAL A 1 98 ? 6.659 -3.148 2.180 1.00 98.31 98 VAL A C 1
ATOM 725 O O . VAL A 1 98 ? 7.673 -3.013 1.493 1.00 98.31 98 VAL A O 1
ATOM 728 N N . VAL A 1 99 ? 5.622 -3.891 1.783 1.00 97.69 99 VAL A N 1
ATOM 729 C CA . VAL A 1 99 ? 5.582 -4.549 0.468 1.00 97.69 99 VAL A CA 1
ATOM 730 C C . VAL A 1 99 ? 5.669 -3.510 -0.651 1.00 97.69 99 VAL A C 1
ATOM 732 O O . VAL A 1 99 ? 6.512 -3.649 -1.535 1.00 97.69 99 VAL A O 1
ATOM 735 N N . LEU A 1 100 ? 4.881 -2.430 -0.591 1.00 97.88 100 LEU A N 1
ATOM 736 C CA . LEU A 1 100 ? 4.918 -1.368 -1.604 1.00 97.88 100 LEU A CA 1
ATOM 737 C C . LEU A 1 100 ? 6.272 -0.653 -1.682 1.00 97.88 100 LEU A C 1
ATOM 739 O O . LEU A 1 100 ? 6.713 -0.329 -2.784 1.00 97.88 100 LEU A O 1
ATOM 743 N N . LEU A 1 101 ? 6.972 -0.465 -0.558 1.00 97.81 101 LEU A N 1
ATOM 744 C CA . LEU A 1 101 ? 8.352 0.035 -0.558 1.00 97.81 101 LEU A CA 1
ATOM 745 C C . LEU A 1 101 ? 9.300 -0.909 -1.305 1.00 97.81 101 LEU A C 1
ATOM 747 O O . LEU A 1 101 ? 10.124 -0.450 -2.098 1.00 97.81 101 LEU A O 1
ATOM 751 N N . GLY A 1 102 ? 9.167 -2.219 -1.086 1.00 97.31 102 GLY A N 1
ATOM 752 C CA . GLY A 1 102 ? 9.919 -3.230 -1.831 1.00 97.31 102 GLY A CA 1
ATOM 753 C C . GLY A 1 102 ? 9.652 -3.153 -3.336 1.00 97.31 102 GLY A C 1
ATOM 754 O O . GLY A 1 102 ? 10.596 -3.132 -4.129 1.00 97.31 102 GLY A O 1
ATOM 755 N N . LEU A 1 103 ? 8.381 -3.024 -3.727 1.00 96.69 103 LEU A N 1
ATOM 756 C CA . LEU A 1 103 ? 7.980 -2.885 -5.129 1.00 96.69 103 LEU A CA 1
ATOM 757 C C . LEU A 1 103 ? 8.481 -1.586 -5.759 1.00 96.69 103 LEU A C 1
ATOM 759 O O . LEU A 1 103 ? 8.967 -1.620 -6.882 1.00 96.69 103 LEU A O 1
ATOM 763 N N . LEU A 1 104 ? 8.440 -0.462 -5.041 1.00 96.94 104 LEU A N 1
ATOM 764 C CA . LEU A 1 104 ? 9.039 0.797 -5.496 1.00 96.94 104 LEU A CA 1
ATOM 765 C C . LEU A 1 104 ? 10.542 0.645 -5.745 1.00 96.94 104 LEU A C 1
ATOM 767 O O . LEU A 1 104 ? 11.049 1.124 -6.760 1.00 96.94 104 LEU A O 1
ATOM 771 N N . GLY A 1 105 ? 11.252 -0.041 -4.845 1.00 96.00 105 GLY A N 1
ATOM 772 C CA . GLY A 1 105 ? 12.678 -0.320 -5.001 1.00 96.00 105 GLY A CA 1
ATOM 773 C C . GLY A 1 105 ? 12.983 -1.184 -6.227 1.00 96.00 105 GLY A C 1
ATOM 774 O O . GLY A 1 105 ? 13.940 -0.905 -6.952 1.00 96.00 105 GLY A O 1
ATOM 775 N N . LEU A 1 106 ? 12.157 -2.200 -6.486 1.00 94.25 106 LEU A N 1
ATOM 776 C CA . LEU A 1 106 ? 12.248 -3.040 -7.680 1.00 94.25 106 LEU A CA 1
ATOM 777 C C . LEU A 1 106 ? 11.937 -2.223 -8.945 1.00 94.25 106 LEU A C 1
ATOM 779 O O . LEU A 1 106 ? 12.743 -2.191 -9.874 1.00 94.25 106 LEU A O 1
ATOM 783 N N . TYR A 1 107 ? 10.843 -1.462 -8.940 1.00 94.81 107 TYR A N 1
ATOM 784 C CA . TYR A 1 107 ? 10.421 -0.629 -10.063 1.00 94.81 107 TYR A CA 1
ATOM 785 C C . TYR A 1 107 ? 11.484 0.398 -10.449 1.00 94.81 107 TYR A C 1
ATOM 787 O O . TYR A 1 107 ? 11.848 0.502 -11.621 1.00 94.81 107 TYR A O 1
ATOM 795 N N . ALA A 1 108 ? 12.068 1.089 -9.467 1.00 94.69 108 ALA A N 1
ATOM 796 C CA . ALA A 1 108 ? 13.116 2.081 -9.691 1.00 94.69 108 ALA A CA 1
ATOM 797 C C . ALA A 1 108 ? 14.324 1.514 -10.458 1.00 94.69 108 ALA A C 1
ATOM 799 O O . ALA A 1 108 ? 14.913 2.213 -11.283 1.00 94.69 108 ALA A O 1
ATOM 800 N N . ARG A 1 109 ? 14.666 0.236 -10.243 1.00 94.19 109 ARG A N 1
ATOM 801 C CA . ARG A 1 109 ? 15.762 -0.446 -10.956 1.00 94.19 109 ARG A CA 1
ATOM 802 C C . ARG A 1 109 ? 15.417 -0.775 -12.409 1.00 94.19 109 ARG A C 1
ATOM 804 O O . ARG A 1 109 ? 16.321 -0.876 -13.235 1.00 94.19 109 ARG A O 1
ATOM 811 N N . THR A 1 110 ? 14.134 -0.924 -12.730 1.00 93.62 110 THR A N 1
ATOM 812 C CA . THR A 1 110 ? 13.660 -1.277 -14.080 1.00 93.62 110 THR A CA 1
ATOM 813 C C . THR A 1 110 ? 13.439 -0.063 -14.988 1.00 93.62 110 THR A C 1
ATOM 815 O O . THR A 1 110 ? 13.559 -0.189 -16.206 1.00 93.62 110 THR A O 1
ATOM 818 N N . ILE A 1 111 ? 13.211 1.130 -14.420 1.00 92.94 111 ILE A N 1
ATOM 819 C CA . ILE A 1 111 ? 12.934 2.370 -15.173 1.00 92.94 111 ILE A CA 1
ATOM 820 C C . ILE A 1 111 ? 13.985 2.682 -16.255 1.00 92.94 111 ILE A C 1
ATOM 822 O O . ILE A 1 111 ? 13.583 2.939 -17.392 1.00 92.94 111 ILE A O 1
ATOM 826 N N . PRO A 1 112 ? 15.308 2.663 -15.981 1.00 91.69 112 PRO A N 1
ATOM 827 C CA . PRO A 1 112 ? 16.300 3.003 -17.005 1.00 91.69 112 PRO A CA 1
ATOM 828 C C . PRO A 1 112 ? 16.252 2.059 -18.208 1.00 91.69 112 PRO A C 1
ATOM 830 O O . PRO A 1 112 ? 16.482 2.474 -19.339 1.00 91.69 112 PRO A O 1
ATOM 833 N N . VAL A 1 113 ? 15.925 0.791 -17.959 1.00 90.25 113 VAL A N 1
ATOM 834 C CA . VAL A 1 113 ? 15.867 -0.254 -18.983 1.00 90.25 113 VAL A CA 1
ATOM 835 C C . VAL A 1 113 ? 14.604 -0.116 -19.814 1.00 90.25 113 VAL A C 1
ATOM 837 O O . VAL A 1 113 ? 14.683 -0.172 -21.037 1.00 90.25 113 VAL A O 1
ATOM 840 N N . ALA A 1 114 ? 13.471 0.167 -19.172 1.00 87.94 114 ALA A N 1
ATOM 841 C CA . ALA A 1 114 ? 12.228 0.470 -19.869 1.00 87.94 114 ALA A CA 1
ATOM 842 C C . ALA A 1 114 ? 12.369 1.715 -20.766 1.00 87.94 114 ALA A C 1
ATOM 844 O O . ALA A 1 114 ? 11.936 1.717 -21.911 1.00 87.94 114 ALA A O 1
ATOM 845 N N . LEU A 1 115 ? 13.026 2.778 -20.292 1.00 90.88 115 LEU A N 1
ATOM 846 C CA . LEU A 1 115 ? 13.233 3.988 -21.100 1.00 90.88 115 LEU A CA 1
ATOM 847 C C . LEU A 1 115 ? 14.208 3.788 -22.271 1.00 90.88 115 LEU A C 1
ATOM 849 O O . LEU A 1 115 ? 14.171 4.572 -23.221 1.00 90.88 115 LEU A O 1
ATOM 853 N N . ALA A 1 116 ? 15.078 2.779 -22.193 1.00 89.94 116 ALA A N 1
ATOM 854 C CA . ALA A 1 116 ? 16.026 2.428 -23.245 1.00 89.94 116 ALA A CA 1
ATOM 855 C C . ALA A 1 116 ? 15.448 1.453 -24.287 1.00 89.94 116 ALA A C 1
ATOM 857 O O . ALA A 1 116 ? 16.031 1.320 -25.360 1.00 89.94 116 ALA A O 1
ATOM 858 N N . SER A 1 117 ? 14.320 0.788 -24.006 1.00 87.69 117 SER A N 1
ATOM 859 C CA . SER A 1 117 ? 13.750 -0.236 -24.895 1.00 87.69 117 SER A CA 1
ATOM 860 C C . SER A 1 117 ? 12.963 0.326 -26.082 1.00 87.69 117 SER A C 1
ATOM 862 O O . SER A 1 117 ? 12.623 -0.421 -26.995 1.00 87.69 117 SER A O 1
ATOM 864 N N . THR A 1 118 ? 12.688 1.635 -26.108 1.00 87.19 118 THR A N 1
ATOM 865 C CA . THR A 1 118 ? 11.949 2.280 -27.200 1.00 87.19 118 THR A CA 1
ATOM 866 C C . THR A 1 118 ? 12.634 3.545 -27.710 1.00 87.19 118 THR A C 1
ATOM 868 O O . THR A 1 118 ? 13.061 4.414 -26.942 1.00 87.19 118 THR A O 1
ATOM 871 N N . THR A 1 119 ? 12.725 3.655 -29.035 1.00 88.19 119 THR A N 1
ATOM 872 C CA . THR A 1 119 ? 13.237 4.829 -29.756 1.00 88.19 119 THR A CA 1
ATOM 873 C C . THR A 1 119 ? 12.117 5.701 -30.326 1.00 88.19 119 THR A C 1
ATOM 875 O O . THR A 1 119 ? 12.368 6.854 -30.676 1.00 88.19 119 THR A O 1
ATOM 878 N N . ASP A 1 120 ? 10.882 5.191 -30.374 1.00 92.19 120 ASP A N 1
ATOM 879 C CA . ASP A 1 120 ? 9.709 5.932 -30.835 1.00 92.19 120 ASP A CA 1
ATOM 880 C C . ASP A 1 120 ? 9.320 7.008 -29.806 1.00 92.19 120 ASP A C 1
ATOM 882 O O . ASP A 1 120 ? 9.070 6.724 -28.629 1.00 92.19 120 ASP A O 1
ATOM 886 N N . ALA A 1 121 ? 9.265 8.264 -30.255 1.00 89.88 121 ALA A N 1
ATOM 887 C CA . ALA A 1 121 ? 9.008 9.407 -29.386 1.00 89.88 121 ALA A CA 1
ATOM 888 C C . ALA A 1 121 ? 7.607 9.369 -28.750 1.00 89.88 121 ALA A C 1
ATOM 890 O O . ALA A 1 121 ? 7.452 9.751 -27.588 1.00 89.88 121 ALA A O 1
ATOM 891 N N . LEU A 1 122 ? 6.594 8.890 -29.476 1.00 90.31 122 LEU A N 1
ATOM 892 C CA . LEU A 1 122 ? 5.212 8.846 -29.002 1.00 90.31 122 LEU A CA 1
ATOM 893 C C . LEU A 1 122 ? 5.042 7.752 -27.943 1.00 90.31 122 LEU A C 1
ATOM 895 O O . LEU A 1 122 ? 4.467 8.004 -26.878 1.00 90.31 122 LEU A O 1
ATOM 899 N N . VAL A 1 123 ? 5.624 6.573 -28.180 1.00 91.19 123 VAL A N 1
ATOM 900 C CA . VAL A 1 123 ? 5.642 5.471 -27.200 1.00 91.19 123 VAL A CA 1
ATOM 901 C C . VAL A 1 123 ? 6.399 5.884 -25.937 1.00 91.19 123 VAL A C 1
ATOM 903 O O . VAL A 1 123 ? 5.933 5.637 -24.821 1.00 91.19 123 VAL A O 1
ATOM 906 N N . LYS A 1 124 ? 7.527 6.586 -26.090 1.00 91.94 124 LYS A N 1
ATOM 907 C CA . LYS A 1 124 ? 8.342 7.063 -24.967 1.00 91.94 124 LYS A CA 1
ATOM 908 C C . LYS A 1 124 ? 7.589 8.034 -24.057 1.00 91.94 124 LYS A C 1
ATOM 910 O O . LYS A 1 124 ? 7.698 7.925 -22.836 1.00 91.94 124 LYS A O 1
ATOM 915 N N . VAL A 1 125 ? 6.791 8.944 -24.619 1.00 94.06 125 VAL A N 1
ATOM 916 C CA . VAL A 1 125 ? 5.945 9.855 -23.825 1.00 94.06 125 VAL A CA 1
ATOM 917 C C . VAL A 1 125 ? 4.875 9.081 -23.052 1.00 94.06 125 VAL A C 1
ATOM 919 O O . VAL A 1 125 ? 4.649 9.363 -21.872 1.00 94.06 125 VAL A O 1
ATOM 922 N N . GLY A 1 126 ? 4.230 8.094 -23.683 1.00 92.62 126 GLY A N 1
ATOM 923 C CA . GLY A 1 126 ? 3.268 7.216 -23.009 1.00 92.62 126 GLY A CA 1
ATOM 924 C C . GLY A 1 126 ? 3.896 6.483 -21.820 1.00 92.62 126 GLY A C 1
ATOM 925 O O . GLY A 1 126 ? 3.362 6.521 -20.710 1.00 92.62 126 GLY A O 1
ATOM 926 N N . LEU A 1 127 ? 5.083 5.915 -22.031 1.00 93.12 127 LEU A N 1
ATOM 927 C CA . LEU A 1 127 ? 5.850 5.216 -21.004 1.00 93.12 127 LEU A CA 1
ATOM 928 C C . LEU A 1 127 ? 6.242 6.138 -19.838 1.00 93.12 127 LEU A C 1
ATOM 930 O O . LEU A 1 127 ? 6.067 5.774 -18.678 1.00 93.12 127 LEU A O 1
ATOM 934 N N . GLN A 1 128 ? 6.712 7.356 -20.119 1.00 94.06 128 GLN A N 1
ATOM 935 C CA . GLN A 1 128 ? 7.049 8.335 -19.078 1.00 94.06 128 GLN A CA 1
ATOM 936 C C . GLN A 1 128 ? 5.840 8.712 -18.215 1.00 94.06 128 GLN A C 1
ATOM 938 O O . GLN A 1 128 ? 5.965 8.803 -16.993 1.00 94.06 128 GLN A O 1
ATOM 943 N N . LYS A 1 129 ? 4.662 8.894 -18.825 1.00 94.94 129 LYS A N 1
ATOM 944 C CA . LYS A 1 129 ? 3.418 9.158 -18.084 1.00 94.94 129 LYS A CA 1
ATOM 945 C C . LYS A 1 129 ? 3.029 7.978 -17.197 1.00 94.94 129 LYS A C 1
ATOM 947 O O . LYS A 1 129 ? 2.666 8.194 -16.042 1.00 94.94 129 LYS A O 1
ATOM 952 N N . ALA A 1 130 ? 3.138 6.753 -17.709 1.00 93.44 130 ALA A N 1
ATOM 953 C CA . ALA A 1 130 ? 2.869 5.544 -16.933 1.00 93.44 130 ALA A CA 1
ATOM 954 C C . ALA A 1 130 ? 3.829 5.417 -15.738 1.00 93.44 130 ALA A C 1
ATOM 956 O O . ALA A 1 130 ? 3.387 5.191 -14.614 1.00 93.44 130 ALA A O 1
ATOM 957 N N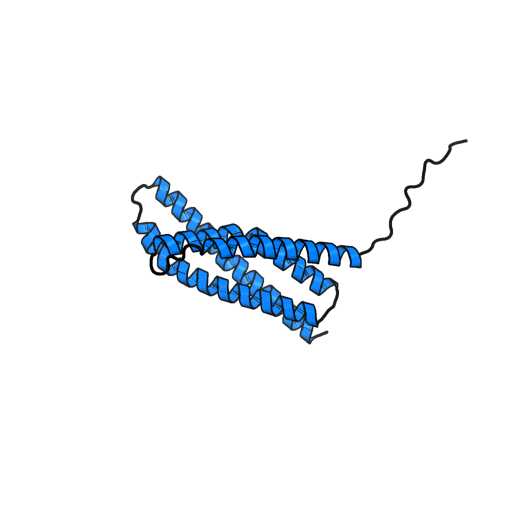 . ILE A 1 131 ? 5.126 5.668 -15.948 1.00 95.31 131 ILE A N 1
ATOM 958 C CA . ILE A 1 131 ? 6.136 5.692 -14.879 1.00 95.31 131 ILE A CA 1
ATOM 959 C C . ILE A 1 131 ? 5.789 6.739 -13.823 1.00 95.31 131 ILE A C 1
ATOM 961 O O . ILE A 1 131 ? 5.775 6.422 -12.635 1.00 95.31 131 ILE A O 1
ATOM 965 N N . ALA A 1 132 ? 5.483 7.968 -14.238 1.00 96.56 132 ALA A N 1
ATOM 966 C CA . ALA A 1 132 ? 5.142 9.046 -13.317 1.00 96.56 132 ALA A CA 1
ATOM 967 C C . ALA A 1 132 ? 3.896 8.711 -12.483 1.00 96.56 132 ALA A C 1
ATOM 969 O O . ALA A 1 132 ? 3.906 8.894 -11.266 1.00 96.56 132 ALA A O 1
ATOM 970 N N . LYS A 1 133 ? 2.850 8.168 -13.118 1.00 95.94 133 LYS A N 1
ATOM 971 C CA . LYS A 1 133 ? 1.631 7.713 -12.438 1.00 95.94 133 LYS A CA 1
ATOM 972 C C . LYS A 1 133 ? 1.941 6.614 -11.418 1.00 95.94 133 LYS A C 1
ATOM 974 O O . LYS A 1 133 ? 1.556 6.748 -10.259 1.00 95.94 133 LYS A O 1
ATOM 979 N N . ALA A 1 134 ? 2.672 5.580 -11.828 1.00 95.31 134 ALA A N 1
ATOM 980 C CA . ALA A 1 134 ? 3.053 4.459 -10.975 1.00 95.31 134 ALA A CA 1
ATOM 981 C C . ALA A 1 134 ? 3.885 4.913 -9.765 1.00 95.31 134 ALA A C 1
ATOM 983 O O . ALA A 1 134 ? 3.621 4.493 -8.643 1.00 95.31 134 ALA A O 1
ATOM 984 N N . LEU A 1 135 ? 4.844 5.824 -9.965 1.00 96.56 135 LEU A N 1
ATOM 985 C CA . LEU A 1 135 ? 5.635 6.399 -8.874 1.00 96.56 135 LEU A CA 1
ATOM 986 C C . LEU A 1 135 ? 4.772 7.231 -7.922 1.00 96.56 135 LEU A C 1
ATOM 988 O O . LEU A 1 135 ? 4.900 7.090 -6.707 1.00 96.56 135 LEU A O 1
ATOM 992 N N . LEU A 1 136 ? 3.877 8.066 -8.456 1.00 97.50 136 LEU A N 1
ATOM 993 C CA . LEU A 1 136 ? 2.971 8.877 -7.645 1.00 97.50 136 LEU A CA 1
ATOM 994 C C . LEU A 1 136 ? 2.044 7.997 -6.798 1.00 97.50 136 LEU A C 1
ATOM 996 O O . LEU A 1 136 ? 1.904 8.231 -5.599 1.00 97.50 136 LEU A O 1
ATOM 1000 N N . GLN A 1 137 ? 1.446 6.970 -7.404 1.00 96.44 137 GLN A N 1
ATOM 1001 C CA . GLN A 1 137 ? 0.599 6.005 -6.704 1.00 96.44 137 GLN A CA 1
ATOM 1002 C C . GLN A 1 137 ? 1.405 5.213 -5.676 1.00 96.44 137 GLN A C 1
ATOM 1004 O O . GLN A 1 137 ? 1.009 5.146 -4.515 1.00 96.44 137 GLN A O 1
ATOM 1009 N N . GLY A 1 138 ? 2.553 4.661 -6.067 1.00 96.19 138 GLY A N 1
ATOM 1010 C CA . GLY A 1 138 ? 3.398 3.869 -5.185 1.00 96.19 138 GLY A CA 1
ATOM 1011 C C . GLY A 1 138 ? 3.845 4.662 -3.960 1.00 96.19 138 GLY A C 1
ATOM 1012 O O . GLY A 1 138 ? 3.646 4.205 -2.835 1.00 96.19 138 GLY A O 1
ATOM 1013 N N . VAL A 1 139 ? 4.378 5.874 -4.140 1.00 97.81 139 VAL A N 1
ATOM 1014 C CA . VAL A 1 139 ? 4.804 6.734 -3.022 1.00 97.81 139 VAL A CA 1
ATOM 1015 C C . VAL A 1 139 ? 3.602 7.197 -2.198 1.00 97.81 139 VAL A C 1
ATOM 1017 O O . VAL A 1 139 ? 3.625 7.093 -0.970 1.00 97.81 139 VAL A O 1
ATOM 1020 N N . GLY A 1 140 ? 2.542 7.665 -2.859 1.00 98.06 140 GLY A N 1
ATOM 1021 C CA . GLY A 1 140 ? 1.344 8.191 -2.208 1.00 98.06 140 GLY A CA 1
ATOM 1022 C C . GLY A 1 140 ? 0.641 7.156 -1.331 1.00 98.06 140 GLY A C 1
ATOM 1023 O O . GLY A 1 140 ? 0.411 7.412 -0.148 1.00 98.06 140 GLY A O 1
ATOM 1024 N N . TYR A 1 141 ? 0.354 5.967 -1.869 1.00 97.62 141 TYR A N 1
ATOM 1025 C CA . TYR A 1 141 ? -0.293 4.895 -1.107 1.00 97.62 141 TYR A CA 1
ATOM 1026 C C . TYR A 1 141 ? 0.608 4.348 -0.003 1.00 97.62 141 TYR A C 1
ATOM 1028 O O . TYR A 1 141 ? 0.127 4.118 1.104 1.00 97.62 141 TYR A O 1
ATOM 1036 N N . THR A 1 142 ? 1.913 4.208 -0.250 1.00 98.00 142 THR A N 1
ATOM 1037 C CA . THR A 1 142 ? 2.866 3.790 0.789 1.00 98.00 142 THR A CA 1
ATOM 1038 C C . THR A 1 142 ? 2.845 4.749 1.977 1.00 98.00 142 THR A C 1
ATOM 1040 O O . THR A 1 142 ? 2.693 4.319 3.123 1.00 98.00 142 THR A O 1
ATOM 1043 N N . ALA A 1 143 ? 2.960 6.054 1.713 1.00 98.19 143 ALA A N 1
ATOM 1044 C CA . ALA A 1 143 ? 2.921 7.074 2.754 1.00 98.19 143 ALA A CA 1
ATOM 1045 C C . ALA A 1 143 ? 1.573 7.072 3.490 1.00 98.19 143 ALA A C 1
ATOM 1047 O O . ALA A 1 143 ? 1.548 7.102 4.722 1.00 98.19 143 ALA A O 1
ATOM 1048 N N . ALA A 1 144 ? 0.462 6.970 2.755 1.00 97.94 144 ALA A N 1
ATOM 1049 C CA . ALA A 1 144 ? -0.875 6.922 3.335 1.00 97.94 144 ALA A CA 1
ATOM 1050 C C . ALA A 1 144 ? -1.068 5.704 4.254 1.00 97.94 144 ALA A C 1
ATOM 1052 O O . ALA A 1 144 ? -1.584 5.854 5.364 1.00 97.94 144 ALA A O 1
ATOM 1053 N N . PHE A 1 145 ? -0.624 4.513 3.843 1.00 98.25 145 PHE A N 1
ATOM 1054 C CA . PHE A 1 145 ? -0.734 3.291 4.643 1.00 98.25 145 PHE A CA 1
ATOM 1055 C C . PHE A 1 145 ? 0.167 3.303 5.882 1.00 98.25 145 PHE A C 1
ATOM 1057 O O . PHE A 1 145 ? -0.288 2.924 6.962 1.00 98.25 145 PHE A O 1
ATOM 1064 N N . LEU A 1 146 ? 1.406 3.800 5.776 1.00 97.81 146 LEU A N 1
ATOM 1065 C CA . LEU A 1 146 ? 2.266 3.988 6.952 1.00 97.81 146 LEU A CA 1
ATOM 1066 C C . LEU A 1 146 ? 1.641 4.972 7.939 1.00 97.81 146 LEU A C 1
ATOM 1068 O O . LEU A 1 146 ? 1.548 4.682 9.130 1.00 97.81 146 LEU A O 1
ATOM 1072 N N . TRP A 1 147 ? 1.193 6.124 7.443 1.00 98.00 147 TRP A N 1
ATOM 1073 C CA . TRP A 1 147 ? 0.591 7.163 8.269 1.00 98.00 147 TRP A CA 1
ATOM 1074 C C . TRP A 1 147 ? -0.653 6.655 9.003 1.00 98.00 147 TRP A C 1
ATOM 1076 O O . TRP A 1 147 ? -0.729 6.743 10.230 1.00 98.00 147 TRP A O 1
ATOM 1086 N N . THR A 1 148 ? -1.600 6.065 8.271 1.00 96.50 148 THR A N 1
ATOM 1087 C CA . THR A 1 148 ? -2.848 5.530 8.838 1.00 96.50 148 THR A CA 1
ATOM 1088 C C . THR A 1 148 ? -2.600 4.363 9.790 1.00 96.50 148 THR A C 1
ATOM 1090 O O . THR A 1 148 ? -3.170 4.350 10.881 1.00 96.50 148 THR A O 1
ATOM 1093 N N . GLY A 1 149 ? -1.700 3.436 9.450 1.00 96.25 149 GLY A N 1
ATOM 1094 C CA . GLY A 1 149 ? -1.332 2.323 10.325 1.00 96.25 149 GLY A CA 1
ATOM 1095 C C . GLY A 1 149 ? -0.678 2.785 11.632 1.00 96.25 149 GLY A C 1
ATOM 1096 O O . GLY A 1 149 ? -1.057 2.331 12.712 1.00 96.25 149 GLY A O 1
ATOM 1097 N N . ILE A 1 150 ? 0.252 3.745 11.571 1.00 96.62 150 ILE A N 1
ATOM 1098 C CA . ILE A 1 150 ? 0.907 4.299 12.768 1.00 96.62 150 ILE A CA 1
ATOM 1099 C C . ILE A 1 150 ? -0.097 5.068 13.635 1.00 96.62 150 ILE A C 1
ATOM 1101 O O . ILE A 1 150 ? -0.087 4.917 14.860 1.00 96.62 150 ILE A O 1
ATOM 1105 N N . LEU A 1 151 ? -0.964 5.886 13.029 1.00 95.88 151 LEU A N 1
ATOM 1106 C CA . LEU A 1 151 ? -1.999 6.614 13.764 1.00 95.88 151 LEU A CA 1
ATOM 1107 C C . LEU A 1 151 ? -3.006 5.669 14.425 1.00 95.88 151 LEU A C 1
ATOM 1109 O O . LEU A 1 151 ? -3.301 5.843 15.608 1.00 95.88 151 LEU A O 1
ATOM 1113 N N . GLY A 1 152 ? -3.480 4.649 13.707 1.00 94.38 152 GLY A N 1
ATOM 1114 C CA . GLY A 1 152 ? -4.379 3.629 14.250 1.00 94.38 152 GLY A CA 1
ATOM 1115 C C . GLY A 1 152 ? -3.771 2.899 15.440 1.00 94.38 152 GLY A C 1
ATOM 1116 O O . GLY A 1 152 ? -4.414 2.747 16.480 1.00 94.38 152 GLY A O 1
ATOM 1117 N N . TRP A 1 153 ? -2.493 2.532 15.335 1.00 94.19 153 TRP A N 1
ATOM 1118 C CA . TRP A 1 153 ? -1.769 1.881 16.421 1.00 94.19 153 TRP A CA 1
ATOM 1119 C C . TRP A 1 153 ? -1.610 2.778 17.651 1.00 94.19 153 TRP A C 1
ATOM 1121 O O . TRP A 1 153 ? -1.780 2.313 18.780 1.00 94.19 153 TRP A O 1
ATOM 1131 N N . LYS A 1 154 ? -1.292 4.064 17.449 1.00 94.56 154 LYS A N 1
ATOM 1132 C CA . LYS A 1 154 ? -1.209 5.048 18.538 1.00 94.56 154 LYS A CA 1
ATOM 1133 C C . LYS A 1 154 ? -2.562 5.216 19.224 1.00 94.56 154 LYS A C 1
ATOM 1135 O O . LYS A 1 154 ? -2.623 5.128 20.444 1.00 94.56 154 LYS A O 1
ATOM 1140 N N . HIS A 1 155 ? -3.638 5.366 18.453 1.00 91.81 155 HIS A N 1
ATOM 1141 C CA . HIS A 1 155 ? -4.990 5.476 18.996 1.00 91.81 155 HIS A CA 1
ATOM 1142 C C . HIS A 1 155 ? -5.374 4.240 19.826 1.00 91.81 155 HIS A C 1
ATOM 1144 O O . HIS A 1 155 ? -5.839 4.371 20.951 1.00 91.81 155 HIS A O 1
ATOM 1150 N N . ALA A 1 156 ? -5.056 3.039 19.336 1.00 90.25 156 ALA A N 1
ATOM 1151 C CA . ALA A 1 156 ? -5.301 1.779 20.038 1.00 90.25 156 ALA A CA 1
ATOM 1152 C C . ALA A 1 156 ? -4.462 1.566 21.317 1.00 90.25 156 ALA A C 1
ATOM 1154 O O . ALA A 1 156 ? -4.700 0.599 22.041 1.00 90.25 156 ALA A O 1
ATOM 1155 N N . LYS A 1 157 ? -3.427 2.381 21.554 1.00 87.88 157 LYS A N 1
ATOM 1156 C CA . LYS A 1 157 ? -2.632 2.373 22.795 1.00 87.88 157 LYS A CA 1
ATOM 1157 C C . LYS A 1 157 ? -3.124 3.388 23.825 1.00 87.88 157 LYS A C 1
ATOM 1159 O O . LYS A 1 157 ? -2.785 3.245 24.994 1.00 87.88 157 LYS A O 1
ATOM 1164 N N . SER A 1 158 ? -3.830 4.422 23.380 1.00 82.88 158 SER A N 1
ATOM 1165 C CA . SER A 1 158 ? -4.325 5.510 24.228 1.00 82.88 158 SER A CA 1
ATOM 1166 C C . SER A 1 158 ? -5.772 5.314 24.691 1.00 82.88 158 SER A C 1
ATOM 1168 O O . SER A 1 158 ? -6.202 6.049 25.574 1.00 82.88 158 SER A O 1
ATOM 1170 N N . ALA A 1 159 ? -6.498 4.370 24.085 1.00 73.00 159 ALA A N 1
ATOM 1171 C CA . ALA A 1 159 ? -7.829 3.915 24.489 1.00 73.00 159 ALA A CA 1
ATOM 1172 C C . ALA A 1 159 ? -7.732 2.727 25.453 1.00 73.00 159 ALA A C 1
ATOM 1174 O O . ALA A 1 159 ? -8.566 2.668 26.379 1.00 73.00 159 ALA A O 1
#

Secondary structure (DSSP, 8-state):
---------PPPP-HHHHHHHHHHHHHHHHHHHHHHHHHTT-S--TT-HHHHHHHHHHHHHHHHHHHHHHHHHHHHHHHTT-HHHHHHHHHHHHHHHHHHHHHHHHHHHHHHHHHHS---HHHHHHHHHHHHHHHHHHHHHHHHHHHHHHHHHHHHHH-

pLDDT: mean 92.57, std 9.07, range [49.22, 98.44]

Radius of gyration: 21.52 Å; chains: 1; bounding box: 78×33×55 Å

Foldseek 3Di:
DDDDPDDPPDDDDDVLVVLVVLLVVLQVLLVVLVVVLVCLCPPPDPPPLVSLQVSLLVNLVSVVSNLSSLVSNLVSCVVVVDLVSLLVSLVVLLVVLVVLVVSLVSNVVSVVVVLVPDPDPVVNVVSVVSSVSSNCSSVVSSVVSNVSSVVSNVVSVVD